Protein 1BKV (pdb70)

Foldseek 3Di:
DADDDDDDDDDDDDDDDDDDDD/DDDDDDDDDDDDDDDDDDDDDDD/DDDDDDDDDDDDDDDDDDDDDDD

Solvent-accessible surface area: 5749 Å² total

Sequence (68 aa):
GPGPGITGARGLAGPGPGPGPGPGPGPGITGARGLAGPGPGPGPGPGPGPGITGARGLAGPGPGPGPG

Secondary structure (DSSP, 8-state):
-----PPPPPPPPP--------/------PPPPPPPPP--------/------PPPPPPPP---------

Radius of gyration: 23.07 Å; Cα contacts (8 Å, |Δi|>4): 220; chains: 3; bounding box: 64×40×43 Å

B-factor: mean 36.43, std 11.3, range [16.07, 62.87]

Structure (mmCIF, N/CA/C/O backbone):
data_1BKV
#
_entry.id   1BKV
#
_cell.length_a   117.090
_cell.length_b   15.629
_cell.length_c   39.715
_cell.angle_alpha   90.00
_cell.angle_beta   104.46
_cell.angle_gamma   90.00
#
_symmetry.space_group_name_H-M   'C 1 2 1'
#
loop_
_entity.id
_entity.type
_entity.pdbx_description
1 polymer T3-785
2 non-polymer 'ACETIC ACID'
3 water water
#
loop_
_atom_site.group_PDB
_atom_site.id
_atom_site.type_symbol
_atom_site.label_atom_id
_atom_site.label_alt_id
_atom_site.label_comp_id
_atom_site.label_asym_id
_atom_site.label_entity_id
_atom_site.label_seq_id
_atom_site.pdbx_PDB_ins_code
_atom_site.Cartn_x
_atom_site.Cartn_y
_atom_site.Cartn_z
_atom_site.occupancy
_atom_site.B_iso_or_equiv
_atom_site.auth_seq_id
_atom_site.auth_comp_id
_atom_site.auth_asym_id
_atom_site.auth_atom_id
_atom_site.pdbx_PDB_model_num
ATOM 9 N N . GLY A 1 3 ? 26.601 14.509 29.633 0.80 57.40 3 GLY A N 1
ATOM 10 C CA . GLY A 1 3 ? 27.162 13.836 28.479 0.80 57.46 3 GLY A CA 1
ATOM 11 C C . GLY A 1 3 ? 28.390 13.010 28.819 0.80 57.80 3 GLY A C 1
ATOM 12 O O . GLY A 1 3 ? 29.457 13.568 29.071 0.80 58.19 3 GLY A O 1
ATOM 13 N N . PRO A 1 4 ? 28.271 11.673 28.844 1.00 57.77 4 PRO A N 1
ATOM 14 C CA . PRO A 1 4 ? 29.409 10.806 29.159 1.00 58.02 4 PRO A CA 1
ATOM 15 C C . PRO A 1 4 ? 30.195 10.423 27.901 1.00 57.97 4 PRO A C 1
ATOM 16 O O . PRO A 1 4 ? 29.614 10.243 26.828 1.00 58.52 4 PRO A O 1
ATOM 28 N N . GLY A 1 6 ? 32.093 8.474 24.950 1.00 52.43 6 GLY A N 1
ATOM 29 C CA . GLY A 1 6 ? 31.712 7.245 24.282 1.00 50.96 6 GLY A CA 1
ATOM 30 C C . GLY A 1 6 ? 32.655 6.084 24.538 1.00 50.13 6 GLY A C 1
ATOM 31 O O . GLY A 1 6 ? 33.615 6.211 25.300 1.00 49.21 6 GLY A O 1
ATOM 32 N N . PRO A 1 7 ? 32.402 4.930 23.904 1.00 49.25 7 PRO A N 1
ATOM 33 C CA . PRO A 1 7 ? 33.244 3.743 24.073 1.00 49.03 7 PRO A CA 1
ATOM 34 C C . PRO A 1 7 ? 34.567 3.899 23.333 1.00 48.01 7 PRO A C 1
ATOM 35 O O . PRO A 1 7 ? 34.653 4.618 22.334 1.00 48.56 7 PRO A O 1
ATOM 47 N N . GLY A 1 9 ? 37.487 3.538 20.771 1.00 38.47 9 GLY A N 1
ATOM 48 C CA . GLY A 1 9 ? 37.406 3.165 19.371 1.00 36.29 9 GLY A CA 1
ATOM 49 C C . GLY A 1 9 ? 37.916 1.759 19.135 1.00 35.63 9 GLY A C 1
ATOM 50 O O . GLY A 1 9 ? 38.461 1.134 20.044 1.00 36.69 9 GLY A O 1
ATOM 51 N N . ILE A 1 10 ? 37.738 1.252 17.919 1.00 34.41 10 ILE A N 1
ATOM 52 C CA . ILE A 1 10 ? 38.203 -0.088 17.592 1.00 33.55 10 ILE A CA 1
ATOM 53 C C . ILE A 1 10 ? 39.723 -0.086 17.479 1.00 33.07 10 ILE A C 1
ATOM 54 O O . ILE A 1 10 ? 40.333 0.930 17.139 1.00 32.34 10 ILE A O 1
ATOM 59 N N . THR A 1 11 ? 40.325 -1.231 17.775 1.00 31.79 11 THR A N 1
ATOM 60 C CA . THR A 1 11 ? 41.770 -1.378 17.708 1.00 31.79 11 THR A CA 1
ATOM 61 C C . THR A 1 11 ? 42.261 -1.242 16.266 1.00 30.50 11 THR A C 1
ATOM 62 O O . THR A 1 11 ? 41.560 -1.624 15.329 1.00 30.35 11 THR A O 1
ATOM 66 N N . GLY A 1 12 ? 43.456 -0.678 16.106 1.00 27.95 12 GLY A N 1
ATOM 67 C CA . GLY A 1 12 ? 44.029 -0.464 14.789 1.00 26.83 12 GLY A CA 1
ATOM 68 C C . GLY A 1 12 ? 44.395 -1.735 14.047 1.00 27.17 12 GLY A C 1
ATOM 69 O O . GLY A 1 12 ? 44.463 -2.820 14.636 1.00 27.45 12 GLY A O 1
ATOM 70 N N . ALA A 1 13 ? 44.631 -1.600 12.746 1.00 25.14 13 ALA A N 1
ATOM 71 C CA . ALA A 1 13 ? 44.994 -2.736 11.905 1.00 25.09 13 ALA A CA 1
ATOM 72 C C . ALA A 1 13 ? 46.437 -3.149 12.149 1.00 23.54 13 ALA A C 1
ATOM 73 O O . ALA A 1 13 ? 47.242 -2.367 12.646 1.00 22.46 13 ALA A O 1
ATOM 75 N N . ARG A 1 14 ? 46.762 -4.384 11.792 1.00 23.65 14 ARG A N 1
ATOM 76 C CA . ARG A 1 14 ? 48.114 -4.876 11.965 1.00 24.06 14 ARG A CA 1
ATOM 77 C C . ARG A 1 14 ? 49.022 -4.113 11.017 1.00 24.64 14 ARG A C 1
ATOM 78 O O . ARG A 1 14 ? 48.594 -3.703 9.927 1.00 22.15 14 ARG A O 1
ATOM 86 N N . GLY A 1 15 ? 50.271 -3.921 11.429 1.00 22.20 15 GLY A N 1
ATOM 87 C CA . GLY A 1 15 ? 51.210 -3.220 10.578 1.00 23.26 15 GLY A CA 1
ATOM 88 C C . GLY A 1 15 ? 51.546 -4.036 9.337 1.00 23.11 15 GLY A C 1
ATOM 89 O O . GLY A 1 15 ? 51.262 -5.2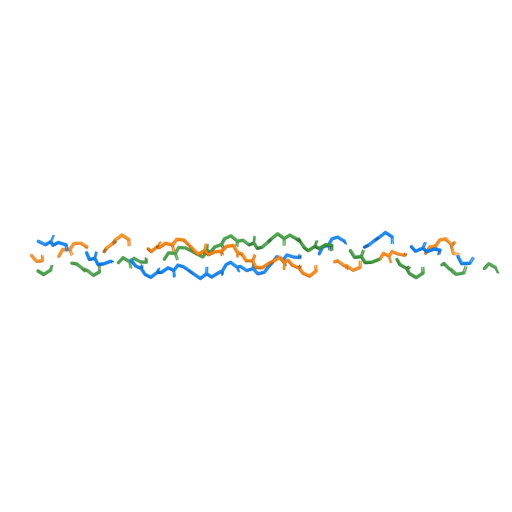33 9.260 1.00 21.10 15 GLY A O 1
ATOM 90 N N . LEU A 1 16 ? 52.143 -3.373 8.359 1.00 23.03 16 LEU A N 1
ATOM 91 C CA . LEU A 1 16 ? 52.551 -4.007 7.110 1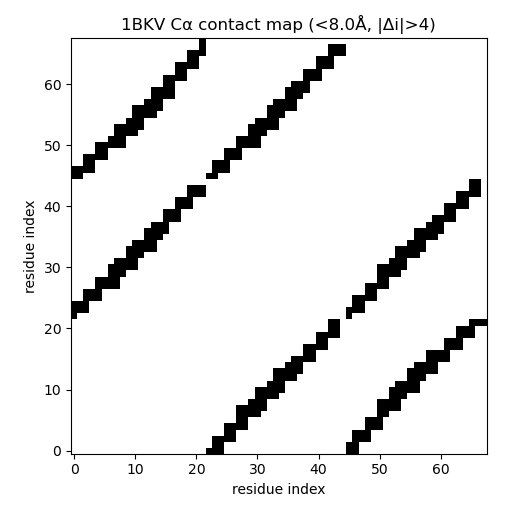.00 24.12 16 LEU A CA 1
ATOM 92 C C . LEU A 1 16 ? 53.664 -5.032 7.363 1.00 23.81 16 LEU A C 1
ATOM 93 O O . LEU A 1 16 ? 54.486 -4.866 8.271 1.00 23.89 16 LEU A O 1
ATOM 98 N N . ALA A 1 17 ? 53.696 -6.095 6.565 1.00 23.95 17 ALA A N 1
ATOM 99 C CA . ALA A 1 17 ? 54.733 -7.111 6.720 1.00 22.28 17 ALA A CA 1
ATOM 100 C C . ALA A 1 17 ? 56.089 -6.453 6.483 1.00 22.38 17 ALA A C 1
ATOM 101 O O . ALA A 1 17 ? 56.198 -5.500 5.718 1.00 20.24 17 ALA A O 1
ATOM 103 N N . GLY A 1 18 ? 57.121 -6.961 7.150 1.00 22.29 18 GLY A N 1
ATOM 104 C CA . GLY A 1 18 ? 58.440 -6.385 6.992 1.00 21.79 18 GLY A CA 1
ATOM 105 C C . GLY A 1 18 ? 59.074 -6.648 5.636 1.00 23.03 18 GLY A C 1
ATOM 106 O O . GLY A 1 18 ? 58.588 -7.480 4.870 1.00 21.78 18 GLY A O 1
ATOM 107 N N . PRO A 1 19 ? 60.156 -5.927 5.299 1.00 23.48 19 PRO A N 1
ATOM 108 C CA . PRO A 1 19 ? 60.856 -6.103 4.020 1.00 22.96 19 PRO A CA 1
ATOM 109 C C . PRO A 1 19 ? 61.670 -7.404 4.010 1.00 23.41 19 PRO A C 1
ATOM 110 O O . PRO A 1 19 ? 61.911 -8.002 5.061 1.00 21.80 19 PRO A O 1
ATOM 122 N N . GLY A 1 21 ? 64.717 -10.036 3.982 1.00 25.65 21 GLY A N 1
ATOM 123 C CA . GLY A 1 21 ? 66.000 -9.986 4.656 1.00 27.30 21 GLY A CA 1
ATOM 124 C C . GLY A 1 21 ? 67.111 -9.584 3.701 1.00 27.59 21 GLY A C 1
ATOM 125 O O . GLY A 1 21 ? 66.874 -9.410 2.511 1.00 27.21 21 GLY A O 1
ATOM 126 N N . PRO A 1 22 ? 68.341 -9.413 4.195 1.00 29.89 22 PRO A N 1
ATOM 127 C CA . PRO A 1 22 ? 69.425 -9.027 3.291 1.00 31.44 22 PRO A CA 1
ATOM 128 C C . PRO A 1 22 ? 69.893 -10.204 2.448 1.00 33.09 22 PRO A C 1
ATOM 129 O O . PRO A 1 22 ? 69.644 -11.361 2.792 1.00 31.48 22 PRO A O 1
ATOM 141 N N . GLY A 1 24 ? 71.888 -13.242 0.818 1.00 35.75 24 GLY A N 1
ATOM 142 C CA . GLY A 1 24 ? 72.647 -14.267 1.506 1.00 34.90 24 GLY A CA 1
ATOM 143 C C . GLY A 1 24 ? 74.142 -14.121 1.277 1.00 34.41 24 GLY A C 1
ATOM 144 O O . GLY A 1 24 ? 74.568 -13.253 0.518 1.00 33.33 24 GLY A O 1
ATOM 145 N N . PRO A 1 25 ? 74.966 -14.955 1.930 1.00 34.67 25 PRO A N 1
ATOM 146 C CA . PRO A 1 25 ? 76.420 -14.893 1.773 1.00 35.68 25 PRO A CA 1
ATOM 147 C C . PRO A 1 25 ? 76.878 -15.528 0.462 1.00 37.82 25 PRO A C 1
ATOM 148 O O . PRO A 1 25 ? 76.123 -16.259 -0.186 1.00 38.03 25 PRO A O 1
ATOM 160 N N . GLY A 1 27 ? 78.432 -17.911 -2.390 1.00 41.90 27 GLY A N 1
ATOM 161 C CA . GLY A 1 27 ? 78.330 -19.354 -2.521 1.00 44.10 27 GLY A CA 1
ATOM 162 C C . GLY A 1 27 ? 79.675 -20.053 -2.477 1.00 46.30 27 GLY A C 1
ATOM 163 O O . GLY A 1 27 ? 80.712 -19.392 -2.441 1.00 46.47 27 GLY A O 1
ATOM 164 N N . PRO A 1 28 ? 79.694 -21.396 -2.484 1.00 47.76 28 PRO A N 1
ATOM 165 C CA . PRO A 1 28 ? 80.952 -22.152 -2.442 1.00 48.29 28 PRO A CA 1
ATOM 166 C C . PRO A 1 28 ? 81.748 -22.018 -3.738 1.00 49.26 28 PRO A C 1
ATOM 167 O O . PRO A 1 28 ? 81.196 -21.658 -4.779 1.00 48.56 28 PRO A O 1
ATOM 179 N N . GLY A 1 30 ? 83.737 -22.930 -7.192 1.00 53.79 30 GLY A N 1
ATOM 180 C CA . GLY A 1 30 ? 83.403 -23.862 -8.253 1.00 54.84 30 GLY A CA 1
ATOM 181 C C . GLY A 1 30 ? 84.464 -24.921 -8.477 1.00 55.58 30 GLY A C 1
ATOM 182 O O . GLY A 1 30 ? 85.662 -24.614 -8.282 1.00 55.67 30 GLY A O 1
ATOM 184 N N . PRO B 1 1 ? 23.597 17.268 26.235 1.00 53.99 31 PRO B N 1
ATOM 185 C CA . PRO B 1 1 ? 23.594 16.548 24.942 1.00 53.79 31 PRO B CA 1
ATOM 186 C C . PRO B 1 1 ? 24.551 15.362 25.049 1.00 53.39 31 PRO B C 1
ATOM 187 O O . PRO B 1 1 ? 25.259 15.218 26.050 1.00 53.59 31 PRO B O 1
ATOM 199 N N . GLY B 1 3 ? 27.581 12.866 25.203 1.00 49.77 33 GLY B N 1
ATOM 200 C CA . GLY B 1 3 ? 28.943 13.143 25.621 1.00 47.87 33 GLY B CA 1
ATOM 201 C C . GLY B 1 3 ? 29.915 13.253 24.462 1.00 46.74 33 GLY B C 1
ATOM 202 O O . GLY B 1 3 ? 29.524 13.113 23.303 1.00 46.13 33 GLY B O 1
ATOM 203 N N . PRO B 1 4 ? 31.202 13.507 24.742 1.00 46.08 34 PRO B N 1
ATOM 204 C CA . PRO B 1 4 ? 32.202 13.628 23.677 1.00 44.69 34 PRO B CA 1
ATOM 205 C C . PRO B 1 4 ? 32.641 12.263 23.142 1.00 43.81 34 PRO B C 1
ATOM 206 O O . PRO B 1 4 ? 32.422 11.238 23.790 1.00 41.81 34 PRO B O 1
ATOM 218 N N . GLY B 1 6 ? 34.596 8.885 22.210 1.00 38.10 36 GLY B N 1
ATOM 219 C CA . GLY B 1 6 ? 35.396 8.063 23.098 1.00 37.10 36 GLY B CA 1
ATOM 220 C C . GLY B 1 6 ? 36.882 8.228 22.851 1.00 36.28 36 GLY B C 1
ATOM 221 O O . GLY B 1 6 ? 37.287 8.982 21.964 1.00 35.78 36 GLY B O 1
ATOM 222 N N . PRO B 1 7 ? 37.731 7.536 23.623 1.00 36.53 37 PRO B N 1
ATOM 223 C CA . PRO B 1 7 ? 39.171 7.684 23.394 1.00 36.38 37 PRO B CA 1
ATOM 224 C C . PRO B 1 7 ? 39.599 6.844 22.198 1.00 35.16 37 PRO B C 1
ATOM 225 O O . PRO B 1 7 ? 38.903 5.908 21.811 1.00 35.23 37 PRO B O 1
ATOM 237 N N . GLY B 1 9 ? 41.203 4.108 19.734 1.00 31.73 39 GLY B N 1
ATOM 238 C CA . GLY B 1 9 ? 41.325 2.680 19.940 1.00 31.28 39 GLY B CA 1
ATOM 239 C C . GLY B 1 9 ? 42.769 2.281 20.183 1.00 31.44 39 GLY B C 1
ATOM 240 O O . GLY B 1 9 ? 43.692 3.061 19.939 1.00 30.69 39 GLY B O 1
ATOM 241 N N . ILE B 1 10 ? 42.968 1.066 20.681 1.00 30.81 40 ILE B N 1
ATOM 242 C CA . ILE B 1 10 ? 44.308 0.567 20.941 1.00 30.08 40 ILE B CA 1
ATOM 243 C C . ILE B 1 10 ? 45.093 0.507 19.632 1.00 28.71 40 ILE B C 1
ATOM 244 O O . ILE B 1 10 ? 44.546 0.169 18.585 1.00 26.65 40 ILE B O 1
ATOM 249 N N . THR B 1 11 ? 46.372 0.851 19.701 1.00 27.09 41 THR B N 1
ATOM 250 C CA . THR B 1 11 ? 47.247 0.831 18.536 1.00 25.42 41 THR B CA 1
ATOM 251 C C . THR B 1 11 ? 47.391 -0.593 17.990 1.00 25.08 41 THR B C 1
ATOM 252 O O . THR B 1 11 ? 47.447 -1.546 18.760 1.00 24.71 41 THR B O 1
ATOM 256 N N . GLY B 1 12 ? 47.445 -0.727 16.665 1.00 23.54 42 GLY B N 1
ATOM 257 C CA . GLY B 1 12 ? 47.583 -2.034 16.046 1.00 21.44 42 GLY B CA 1
ATOM 258 C C . GLY B 1 12 ? 48.892 -2.745 16.354 1.00 23.15 42 GLY B C 1
ATOM 259 O O . GLY B 1 12 ? 49.864 -2.131 16.806 1.00 23.32 42 GLY B O 1
ATOM 260 N N . ALA B 1 13 ? 48.920 -4.051 16.110 1.00 23.46 43 ALA B N 1
ATOM 261 C CA . ALA B 1 13 ? 50.110 -4.855 16.361 1.00 22.57 43 ALA B CA 1
ATOM 262 C C . ALA B 1 13 ? 51.156 -4.696 15.262 1.00 22.56 43 ALA B C 1
ATOM 263 O O . ALA B 1 13 ? 50.836 -4.350 14.124 1.00 23.35 43 ALA B O 1
ATOM 265 N N . ARG B 1 14 ? 52.412 -4.960 15.607 1.00 21.65 44 ARG B N 1
ATOM 266 C CA . ARG B 1 14 ? 53.496 -4.873 14.641 1.00 24.19 44 ARG B CA 1
ATOM 267 C C . ARG B 1 14 ? 53.271 -5.907 13.536 1.00 22.51 44 ARG B C 1
ATOM 268 O O . ARG B 1 14 ? 52.703 -6.976 13.777 1.00 20.49 44 ARG B O 1
ATOM 276 N N . GLY B 1 15 ? 53.707 -5.590 12.321 1.00 23.14 45 GLY B N 1
ATOM 277 C CA . GLY B 1 15 ? 53.526 -6.528 11.224 1.00 22.99 45 GLY B CA 1
ATOM 278 C C . GLY B 1 15 ? 54.382 -7.784 11.300 1.00 22.87 45 GLY B C 1
ATOM 279 O O . GLY B 1 15 ? 55.350 -7.863 12.064 1.00 23.80 45 GLY B O 1
ATOM 280 N N . LEU B 1 16 ? 54.030 -8.787 10.507 1.00 22.87 46 LEU B N 1
ATOM 281 C CA . LEU B 1 16 ? 54.809 -10.019 10.498 1.00 22.06 46 LEU B CA 1
ATOM 282 C C . LEU B 1 16 ? 56.212 -9.704 9.978 1.00 20.37 46 LEU B C 1
ATOM 283 O O . LEU B 1 16 ? 56.411 -8.729 9.252 1.00 19.66 46 LEU B O 1
ATOM 288 N N . ALA B 1 17 ? 57.196 -10.510 10.357 1.00 21.04 47 ALA B N 1
ATOM 289 C CA . ALA B 1 17 ? 58.550 -10.270 9.873 1.00 21.13 47 ALA B CA 1
ATOM 290 C C . ALA B 1 17 ? 58.546 -10.517 8.360 1.00 20.17 47 ALA B C 1
ATOM 291 O O . ALA B 1 17 ? 57.731 -11.286 7.854 1.00 22.28 47 ALA B O 1
ATOM 293 N N . GLY B 1 18 ? 59.435 -9.852 7.639 1.00 19.15 48 GLY B N 1
ATOM 294 C CA . GLY B 1 18 ? 59.479 -10.046 6.203 1.00 20.31 48 GLY B CA 1
ATOM 295 C C . GLY B 1 18 ? 60.038 -11.410 5.837 1.00 20.94 48 GLY B C 1
ATOM 296 O O . GLY B 1 18 ? 60.484 -12.156 6.708 1.00 20.57 48 GLY B O 1
ATOM 297 N N . PRO B 1 19 ? 60.014 -11.773 4.548 1.00 21.07 49 PRO B N 1
ATOM 298 C CA . PRO B 1 19 ? 60.531 -13.060 4.081 1.00 22.49 49 PRO B CA 1
ATOM 299 C C . PRO B 1 19 ? 62.057 -13.097 4.036 1.00 22.42 49 PRO B C 1
ATOM 300 O O . PRO B 1 19 ? 62.720 -12.070 4.197 1.00 23.46 49 PRO B O 1
ATOM 312 N N . GLY B 1 21 ? 65.855 -13.086 2.754 1.00 23.66 51 GLY B N 1
ATOM 313 C CA . GLY B 1 21 ? 66.465 -12.301 1.699 1.00 26.27 51 GLY B CA 1
ATOM 314 C C . GLY B 1 21 ? 66.846 -13.147 0.491 1.00 26.99 51 GLY B C 1
ATOM 315 O O . GLY B 1 21 ? 66.747 -14.372 0.526 1.00 25.52 51 GLY B O 1
ATOM 316 N N . PRO B 1 22 ? 67.286 -12.514 -0.602 1.00 28.56 52 PRO B N 1
ATOM 317 C CA . PRO B 1 22 ? 67.675 -13.251 -1.808 1.00 29.66 52 PRO B CA 1
ATOM 318 C C . PRO B 1 22 ? 68.920 -14.101 -1.570 1.00 30.97 52 PRO B C 1
ATOM 319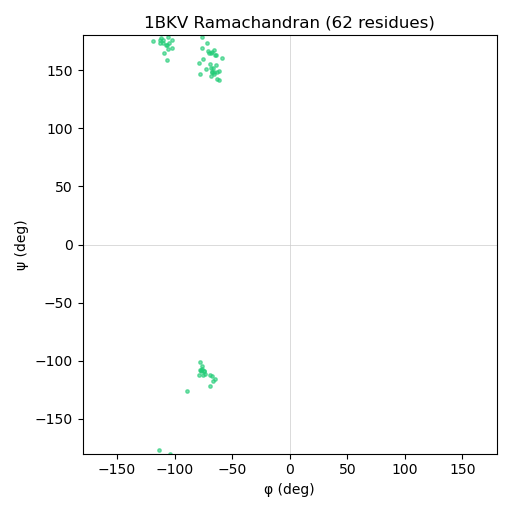 O O . PRO B 1 22 ? 69.668 -13.868 -0.627 1.00 30.33 52 PRO B O 1
ATOM 331 N N . GLY B 1 24 ? 72.674 -15.586 -1.827 1.00 33.72 54 GLY B N 1
ATOM 332 C CA . GLY B 1 24 ? 73.923 -14.868 -1.982 1.00 34.34 54 GLY B CA 1
ATOM 333 C C . GLY B 1 24 ? 74.474 -14.970 -3.393 1.00 35.06 54 GLY B C 1
ATOM 334 O O . GLY B 1 24 ? 73.930 -15.701 -4.222 1.00 35.07 54 GLY B O 1
ATOM 335 N N . PRO B 1 25 ? 75.555 -14.239 -3.702 1.00 35.44 55 PRO B N 1
ATOM 336 C CA . PRO B 1 25 ? 76.139 -14.292 -5.044 1.00 36.28 55 PRO B CA 1
ATOM 337 C C . PRO B 1 25 ? 76.893 -15.603 -5.253 1.00 36.34 55 PRO B C 1
ATOM 338 O O . PRO B 1 25 ? 77.138 -16.350 -4.303 1.00 35.31 55 PRO B O 1
ATOM 350 N N . GLY B 1 27 ? 79.874 -18.276 -5.749 1.00 37.69 57 GLY B N 1
ATOM 351 C CA . GLY B 1 27 ? 81.190 -18.332 -5.140 1.00 40.68 57 GLY B CA 1
ATOM 352 C C . GLY B 1 27 ? 82.283 -18.077 -6.163 1.00 42.20 57 GLY B C 1
ATOM 353 O O . GLY B 1 27 ? 81.991 -17.893 -7.343 1.00 41.04 57 GLY B O 1
ATOM 354 N N . PRO B 1 28 ? 83.557 -18.043 -5.745 1.00 44.65 58 PRO B N 1
ATOM 355 C CA . PRO B 1 28 ? 84.618 -17.802 -6.727 1.00 47.65 58 PRO B CA 1
ATOM 356 C C . PRO B 1 28 ? 84.710 -18.991 -7.685 1.00 50.32 58 PRO B C 1
ATOM 357 O O . PRO B 1 28 ? 84.130 -20.045 -7.428 1.00 50.19 58 PRO B O 1
ATOM 369 N N . GLY B 1 30 ? 86.067 -15.951 -10.968 1.00 56.86 60 GLY B N 1
ATOM 370 C CA . GLY B 1 30 ? 85.395 -15.089 -11.923 1.00 58.19 60 GLY B CA 1
ATOM 371 C C . GLY B 1 30 ? 84.782 -15.860 -13.078 1.00 58.31 60 GLY B C 1
ATOM 372 O O . GLY B 1 30 ? 85.534 -16.537 -13.809 1.00 58.29 60 GLY B O 1
ATOM 374 N N . PRO C 1 1 ? 23.056 11.379 26.782 1.00 60.93 61 PRO C N 1
ATOM 375 C CA . PRO C 1 1 ? 23.468 10.032 26.324 1.00 61.00 61 PRO C CA 1
ATOM 376 C C . PRO C 1 1 ? 24.980 9.987 26.112 1.00 60.57 61 PRO C C 1
ATOM 377 O O . PRO C 1 1 ? 25.627 11.026 25.965 1.00 60.97 61 PRO C O 1
ATOM 389 N N . GLY C 1 3 ? 28.727 9.588 24.451 1.00 51.64 63 GLY C N 1
ATOM 390 C CA . GLY C 1 3 ? 29.243 10.131 23.209 1.00 47.77 63 GLY C CA 1
ATOM 391 C C . GLY C 1 3 ? 29.541 9.061 22.175 1.00 44.62 63 GLY C C 1
ATOM 392 O O . GLY C 1 3 ? 29.449 7.871 22.472 1.00 43.75 63 GLY C O 1
ATOM 393 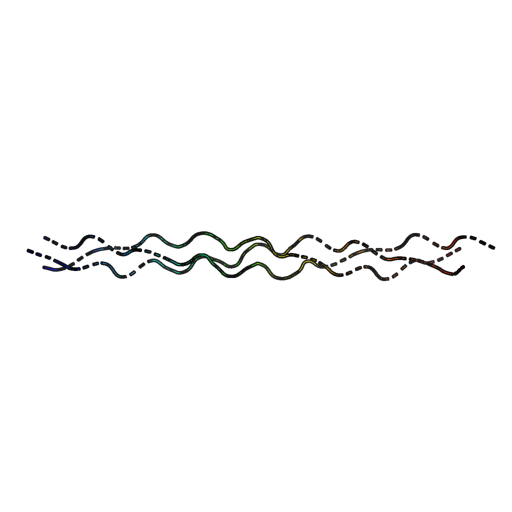N N . PRO C 1 4 ? 29.896 9.454 20.943 1.00 42.37 64 PRO C N 1
ATOM 394 C CA . PRO C 1 4 ? 30.198 8.469 19.899 1.00 41.59 64 PRO C CA 1
ATOM 395 C C . PRO C 1 4 ? 31.498 7.727 20.200 1.00 40.89 64 PRO C C 1
ATOM 396 O O . PRO C 1 4 ? 32.272 8.142 21.067 1.00 40.04 64 PRO C O 1
ATOM 408 N N . GLY C 1 6 ? 35.329 6.408 19.983 1.00 35.16 66 GLY C N 1
ATOM 409 C CA . GLY C 1 6 ? 36.545 7.109 19.642 1.00 32.95 66 GLY C CA 1
ATOM 410 C C .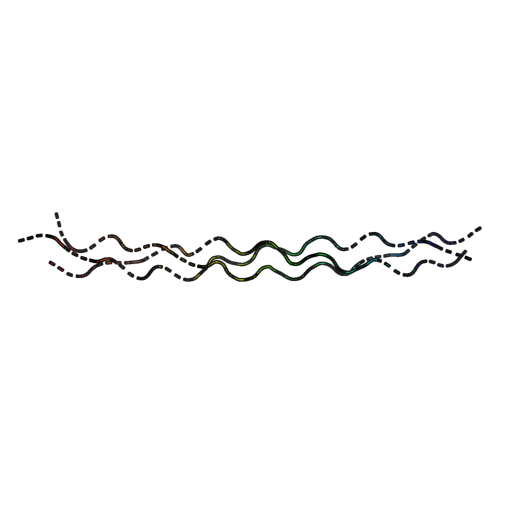 GLY C 1 6 ? 36.981 6.652 18.264 1.00 31.71 66 GLY C C 1
ATOM 411 O O . GLY C 1 6 ? 36.413 5.707 17.707 1.00 30.08 66 GLY C O 1
ATOM 412 N N . PRO C 1 7 ? 37.999 7.297 17.686 1.00 30.73 67 PRO C N 1
ATOM 413 C CA . PRO C 1 7 ? 38.462 6.899 16.356 1.00 29.99 67 PRO C CA 1
ATOM 414 C C . PRO C 1 7 ? 39.271 5.607 16.430 1.00 28.63 67 PRO C C 1
ATOM 415 O O . PRO C 1 7 ? 39.768 5.238 17.495 1.00 26.55 67 PRO C O 1
ATOM 427 N N . GLY C 1 9 ? 42.230 2.937 16.336 1.00 24.45 69 GLY C N 1
ATOM 428 C CA . GLY C 1 9 ? 43.609 3.094 16.742 1.00 24.74 69 GLY C CA 1
ATOM 429 C C . GLY C 1 9 ? 44.461 3.161 15.503 1.00 24.05 69 GLY C C 1
ATOM 430 O O . GLY C 1 9 ? 44.032 2.705 14.448 1.00 25.41 69 GLY C O 1
ATOM 431 N N . ILE C 1 10 ? 45.659 3.725 15.621 1.00 23.97 70 ILE C N 1
ATOM 432 C CA . ILE C 1 10 ? 46.555 3.835 14.484 1.00 24.18 70 ILE C CA 1
ATOM 433 C C . ILE C 1 10 ? 47.052 2.446 14.091 1.00 23.82 70 ILE C C 1
ATOM 434 O O . ILE C 1 10 ? 47.065 1.525 14.908 1.00 25.04 70 I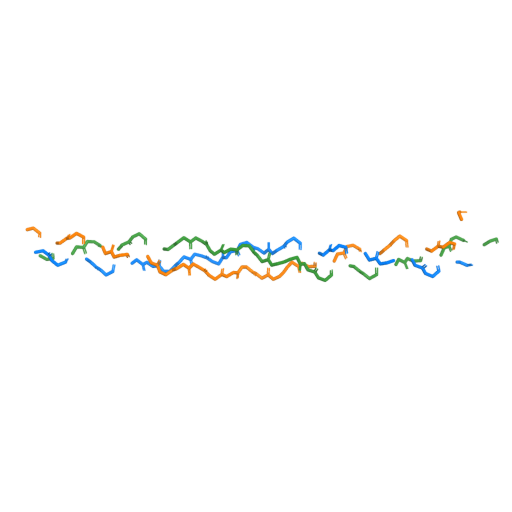LE C O 1
ATOM 439 N N . THR C 1 11 ? 47.443 2.296 12.830 1.00 23.27 71 THR C N 1
ATOM 440 C CA . THR C 1 11 ? 47.947 1.018 12.342 1.00 22.37 71 THR C CA 1
ATOM 441 C C . THR C 1 11 ? 49.294 0.742 13.003 1.00 22.42 71 THR C C 1
ATOM 442 O O . THR C 1 11 ? 50.068 1.668 13.271 1.00 21.10 71 THR C O 1
ATOM 446 N N . GLY C 1 12 ? 49.559 -0.532 13.281 1.00 21.44 72 GLY C N 1
ATOM 447 C CA . GLY C 1 12 ? 50.800 -0.906 13.930 1.00 21.10 72 GLY C CA 1
ATOM 448 C C . GLY C 1 12 ? 52.054 -0.661 13.118 1.00 21.49 72 GLY C C 1
ATOM 449 O O . GLY C 1 12 ? 51.987 -0.393 11.9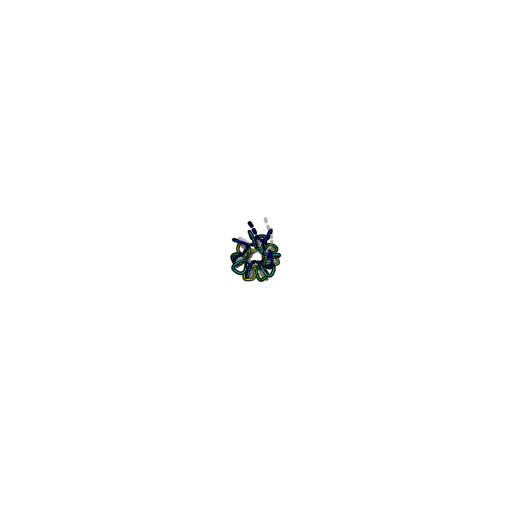20 1.00 23.81 72 GLY C O 1
ATOM 450 N N . ALA C 1 13 ? 53.203 -0.752 13.779 1.00 19.14 73 ALA C N 1
ATOM 451 C CA . ALA C 1 13 ? 54.482 -0.554 13.129 1.00 19.51 73 ALA C CA 1
ATOM 452 C C . ALA C 1 13 ? 54.705 -1.655 12.087 1.00 20.08 73 ALA C C 1
ATOM 453 O O . ALA C 1 13 ? 54.027 -2.691 12.102 1.00 21.07 73 ALA C O 1
ATOM 455 N N . ARG C 1 14 ? 55.649 -1.424 11.183 1.00 20.66 74 ARG C N 1
ATOM 456 C CA . ARG C 1 14 ? 55.964 -2.405 10.151 1.00 20.84 74 ARG C CA 1
ATOM 457 C C . ARG C 1 14 ? 56.818 -3.527 10.728 1.00 20.81 74 ARG C C 1
ATOM 458 O O . ARG C 1 14 ? 57.649 -3.298 11.619 1.00 21.05 74 ARG C O 1
ATOM 466 N N . GLY C 1 15 ? 56.619 -4.735 10.211 1.00 18.80 75 GLY C N 1
ATOM 467 C CA . GLY C 1 15 ? 57.390 -5.870 10.677 1.00 20.11 75 GLY C CA 1
ATOM 468 C C . GLY C 1 15 ? 58.871 -5.634 10.473 1.00 21.81 75 GLY C C 1
ATOM 469 O O . GLY C 1 15 ? 59.262 -4.770 9.697 1.00 20.88 75 GLY C O 1
ATOM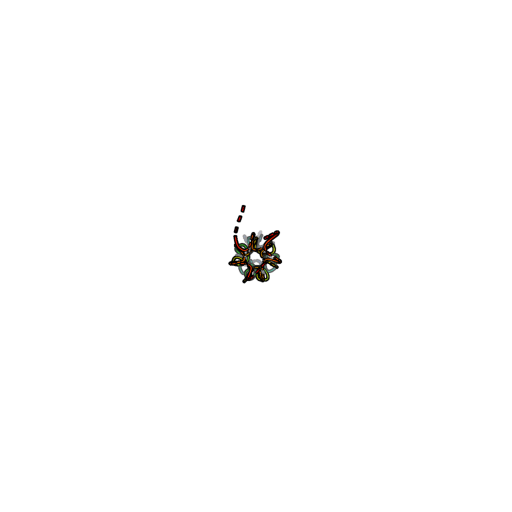 470 N N . LEU C 1 16 ? 59.704 -6.377 11.192 1.00 22.29 76 LEU C N 1
ATOM 471 C CA . LEU C 1 16 ? 61.142 -6.240 11.033 1.00 24.48 76 LEU C CA 1
ATOM 472 C C . LEU C 1 16 ? 61.527 -6.950 9.741 1.00 25.10 76 LEU C C 1
ATOM 473 O O . LEU C 1 16 ? 60.714 -7.662 9.151 1.00 25.74 76 LEU C O 1
ATOM 478 N N . ALA C 1 17 ? 62.764 -6.755 9.304 1.00 26.53 77 ALA C N 1
ATOM 479 C CA . ALA C 1 17 ? 63.255 -7.397 8.087 1.00 27.38 77 ALA C CA 1
ATOM 480 C C . ALA C 1 17 ? 63.369 -8.903 8.305 1.00 27.00 77 ALA C C 1
ATOM 481 O O . ALA C 1 17 ? 63.568 -9.365 9.423 1.00 25.38 77 ALA C O 1
ATOM 483 N N . GLY C 1 18 ? 63.238 -9.668 7.229 1.00 27.21 78 GLY C N 1
ATOM 484 C CA . GLY C 1 18 ? 63.335 -11.109 7.340 1.00 25.57 78 GLY C CA 1
ATOM 485 C C . GLY C 1 18 ? 64.769 -11.573 7.491 1.00 25.80 78 GLY C C 1
ATOM 486 O O . GLY C 1 18 ? 65.690 -10.757 7.493 1.00 24.54 78 GLY C O 1
ATOM 487 N N . PRO C 1 19 ? 64.992 -12.887 7.632 1.00 27.42 79 PRO C N 1
ATOM 488 C CA . PRO C 1 19 ? 66.348 -13.428 7.781 1.00 27.71 79 PRO C CA 1
ATOM 489 C C . PRO C 1 19 ? 67.182 -13.274 6.515 1.00 29.05 79 PRO C C 1
ATOM 490 O O . PRO C 1 19 ? 66.648 -13.096 5.422 1.00 27.83 79 PRO C O 1
ATOM 502 N N . GLY C 1 21 ? 69.288 -14.036 3.212 1.00 34.04 81 GLY C N 1
ATOM 503 C CA . GLY C 1 21 ? 69.069 -15.068 2.217 1.00 36.51 81 GLY C CA 1
ATOM 504 C C . GLY C 1 21 ? 70.024 -16.234 2.382 1.00 37.32 81 GLY C C 1
ATOM 505 O O . GLY C 1 21 ? 70.979 -16.148 3.154 1.00 37.99 81 GLY C O 1
ATOM 506 N N . PRO C 1 22 ? 69.794 -17.349 1.672 1.00 37.89 82 PRO C N 1
ATOM 507 C CA . PRO C 1 22 ? 70.678 -18.513 1.778 1.00 38.50 82 PRO C CA 1
ATOM 508 C C . PRO C 1 22 ? 71.968 -18.307 0.976 1.00 38.15 82 PRO C C 1
ATOM 509 O O . PRO C 1 22 ? 72.119 -17.307 0.279 1.00 37.99 82 PRO C O 1
ATOM 521 N N . GLY C 1 24 ? 74.790 -18.475 -1.927 1.00 38.63 84 GLY C N 1
ATOM 522 C CA . GLY C 1 24 ? 74.682 -18.489 -3.376 1.00 38.82 84 GLY C CA 1
ATOM 523 C C . GLY C 1 24 ? 75.112 -19.809 -3.988 1.00 38.47 84 GLY C C 1
ATOM 524 O O . GLY C 1 24 ? 75.573 -20.698 -3.274 1.00 38.21 84 GLY C O 1
ATOM 525 N N . PRO C 1 25 ? 74.980 -19.967 -5.315 1.00 38.32 85 PRO C N 1
ATOM 526 C CA . PRO C 1 25 ? 75.374 -21.216 -5.978 1.00 39.41 85 PRO C CA 1
ATOM 527 C C . PRO C 1 25 ? 76.891 -21.324 -6.145 1.00 39.86 85 PRO C C 1
ATOM 528 O O . PRO C 1 25 ? 77.613 -20.347 -5.964 1.00 41.20 85 PRO C O 1
ATOM 540 N N . GLY C 1 27 ? 80.674 -21.441 -7.621 1.00 42.11 87 GLY C N 1
ATOM 541 C CA . GLY C 1 27 ? 81.295 -20.582 -8.612 1.00 42.31 87 GLY C CA 1
ATOM 542 C C . GLY C 1 27 ? 81.459 -21.278 -9.954 1.00 43.17 87 GLY C C 1
ATOM 543 O O . GLY C 1 27 ? 81.279 -22.493 -10.044 1.00 42.19 87 GLY C O 1
ATOM 544 N N . PRO C 1 28 ? 81.794 -20.533 -11.021 1.00 43.57 88 PRO C N 1
ATOM 545 C CA . PRO C 1 28 ? 81.974 -21.127 -12.353 1.00 45.51 88 PRO C CA 1
ATOM 546 C C . PRO C 1 28 ? 83.158 -22.093 -12.408 1.00 47.20 88 PRO C C 1
ATOM 547 O O . PRO C 1 28 ? 84.171 -21.875 -11.742 1.00 47.87 88 PRO C O 1
ATOM 559 N N . GLY C 1 30 ? 86.509 -23.954 -13.121 1.00 50.78 90 GLY C N 1
ATOM 560 C CA . GLY C 1 30 ? 87.826 -23.460 -13.481 1.00 51.59 90 GLY C CA 1
ATOM 561 C C . GLY C 1 30 ? 88.353 -24.082 -14.761 1.00 52.27 90 GLY C C 1
ATOM 562 O O . GLY C 1 30 ? 87.952 -25.223 -15.084 1.00 52.78 90 GLY C O 1
#